Protein AF-A0A251XMH3-F1 (afdb_monomer)

Solvent-accessible surface area (backbone atoms only — not comparable to full-atom values): 6724 Å² total; per-residue (Å²): 137,58,70,42,81,74,44,75,62,52,81,92,43,46,94,80,41,87,94,68,54,93,91,42,54,37,35,29,37,23,52,74,90,47,96,57,69,49,97,58,72,50,70,49,88,58,104,68,77,92,73,86,87,77,80,72,84,68,72,62,50,64,60,59,52,50,63,41,68,66,55,33,53,50,52,53,51,52,53,51,50,51,52,50,54,51,49,52,50,61,72,69,52,76,78,81,82,79,77,77,76,84,133

Radius of gyration: 29.26 Å; Cα contacts (8 Å, |Δi|>4): 75; chains: 1; bounding box: 86×25×57 Å

Mean predicted aligned error: 11.15 Å

pLDDT: mean 88.42, std 8.95, range [57.59, 98.62]

Secondary structure (DSSP, 8-state):
--EEEEEEE-GGGGGGSTT--TTSEEEEEEETT-SS--SSEEEE-SS---------TTTTHHHHHTTSHHHHHHHHHHHHHHHHHH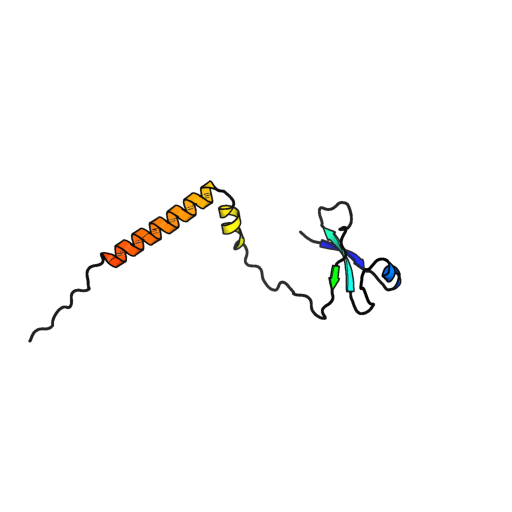HHHHHTPPPP---PPP-

Foldseek 3Di:
DDKDWDDWDAPVCVVVDPPDDRPKTKTWIDDPPDPDIDPDIDIDPDPDDDDDPDDDPPPCVVVVQCVDPVSVVVVVVVVVVVVVVVVVCVVPDDPPDPPDDDD

Sequence (103 aa):
MIHRVTHVFGPEDAERLDGWSDDRLAIQTKGDNNPSGDPWIVTIGDDAVWERTSVLPFLGWPFVWLGDPITRAIAFAVVGATGTIWLLTVIWRRPPRTTGGPA

Organism: Clavibacter michiganensis subsp. michiganensis (NCBI:txid33013)

Nearest PDB structures (foldseek):
  3v61-assembly1_B  TM=3.358E-01  e=8.858E+00  Saccharomyces cerevisiae S288C
  3l0x-assembly1_A  TM=2.181E-01  e=5.699E+00  Saccharomyces cerevisiae

Structure (mmCIF, N/CA/C/O backbone):
data_AF-A0A251XMH3-F1
#
_entry.id   AF-A0A251XMH3-F1
#
loop_
_atom_site.group_PDB
_atom_site.id
_atom_site.type_symbol
_atom_site.label_atom_id
_atom_site.label_alt_id
_atom_site.label_comp_id
_atom_site.label_asym_id
_atom_site.label_entity_id
_atom_site.label_seq_id
_atom_site.pdbx_PDB_ins_code
_atom_site.Cartn_x
_atom_site.Cartn_y
_atom_site.Cartn_z
_atom_site.occupancy
_atom_site.B_iso_or_equiv
_atom_site.auth_seq_id
_atom_site.auth_comp_id
_atom_site.auth_asym_id
_atom_site.auth_atom_id
_atom_site.pdbx_PDB_model_num
ATOM 1 N N . MET A 1 1 ? 6.781 10.084 -6.863 1.00 57.59 1 MET A N 1
ATOM 2 C CA . MET A 1 1 ? 7.867 9.282 -7.444 1.00 57.59 1 MET A CA 1
ATOM 3 C C . MET A 1 1 ? 7.650 9.257 -8.939 1.00 57.59 1 MET A C 1
ATOM 5 O O . MET A 1 1 ? 6.702 8.629 -9.401 1.00 57.59 1 MET A O 1
ATOM 9 N N . ILE A 1 2 ? 8.435 10.045 -9.661 1.00 73.44 2 ILE A N 1
ATOM 10 C CA . ILE A 1 2 ? 8.400 10.075 -11.123 1.00 73.44 2 ILE A CA 1
ATOM 11 C C . ILE A 1 2 ? 9.552 9.188 -11.592 1.00 73.44 2 ILE A C 1
ATOM 13 O O . ILE A 1 2 ? 10.695 9.399 -11.193 1.00 73.44 2 ILE A O 1
ATOM 17 N N . HIS A 1 3 ? 9.248 8.179 -12.403 1.00 82.56 3 HIS A N 1
ATOM 18 C CA . HIS A 1 3 ? 10.271 7.408 -13.102 1.00 82.56 3 HIS A CA 1
ATOM 19 C C . HIS A 1 3 ? 10.470 8.021 -14.482 1.00 82.56 3 HIS A C 1
ATOM 21 O O . HIS A 1 3 ? 9.501 8.416 -15.132 1.00 82.56 3 HIS A O 1
ATOM 27 N N . ARG A 1 4 ? 11.722 8.100 -14.928 1.00 89.75 4 ARG A N 1
ATOM 28 C CA . ARG A 1 4 ? 12.059 8.489 -16.299 1.00 89.75 4 ARG A CA 1
ATOM 29 C C . ARG A 1 4 ? 12.624 7.295 -17.048 1.00 89.75 4 ARG A C 1
ATOM 31 O O . ARG A 1 4 ? 13.365 6.507 -16.464 1.00 89.75 4 ARG A O 1
ATOM 38 N N . VAL A 1 5 ? 12.305 7.189 -18.331 1.00 91.56 5 VAL A N 1
ATOM 39 C CA . VAL A 1 5 ? 12.965 6.232 -19.223 1.00 91.56 5 VAL A CA 1
ATOM 40 C C . VAL A 1 5 ? 14.413 6.681 -19.412 1.00 91.56 5 VAL A C 1
ATOM 42 O O . VAL A 1 5 ? 14.667 7.862 -19.654 1.00 91.56 5 VAL A O 1
ATOM 45 N N . THR A 1 6 ? 15.361 5.762 -19.250 1.00 92.75 6 THR A N 1
ATOM 46 C CA . THR A 1 6 ? 16.794 6.019 -19.466 1.00 92.75 6 THR A CA 1
ATOM 47 C C . THR A 1 6 ? 17.347 5.312 -20.684 1.00 92.75 6 THR A C 1
ATOM 49 O O . THR A 1 6 ? 18.280 5.830 -21.287 1.00 92.75 6 THR A O 1
ATOM 52 N N . HIS A 1 7 ? 16.783 4.161 -21.048 1.00 91.56 7 HIS A N 1
ATOM 53 C CA . HIS A 1 7 ? 17.183 3.407 -22.232 1.00 91.56 7 HIS A CA 1
ATOM 54 C C . HIS A 1 7 ? 15.967 2.708 -22.833 1.00 91.56 7 HIS A C 1
ATOM 56 O O . HIS A 1 7 ? 15.134 2.187 -22.090 1.00 91.56 7 HIS A O 1
ATOM 62 N N . VAL A 1 8 ? 15.872 2.708 -24.158 1.00 91.88 8 VAL A N 1
ATOM 63 C CA . VAL A 1 8 ? 14.923 1.890 -24.921 1.00 91.88 8 VAL A CA 1
ATOM 64 C C . VAL A 1 8 ? 15.770 0.873 -25.660 1.00 91.88 8 VAL A C 1
ATOM 66 O O . VAL A 1 8 ? 16.674 1.266 -26.391 1.00 91.88 8 VAL A O 1
ATOM 69 N N . PHE A 1 9 ? 15.526 -0.408 -25.413 1.00 91.19 9 PHE A N 1
ATOM 70 C CA . PHE A 1 9 ? 16.322 -1.470 -26.011 1.00 91.19 9 PHE A CA 1
ATOM 71 C C . PHE A 1 9 ? 15.812 -1.788 -27.420 1.00 91.19 9 PHE A C 1
ATOM 73 O O . PHE A 1 9 ? 14.600 -1.803 -27.652 1.00 91.19 9 PHE A O 1
ATOM 80 N N . GLY A 1 10 ? 16.744 -2.034 -28.339 1.00 89.50 10 GLY A N 1
ATOM 81 C CA . GLY A 1 10 ? 16.472 -2.418 -29.723 1.00 89.50 10 GLY A CA 1
ATOM 82 C C . GLY A 1 10 ? 17.046 -3.793 -30.083 1.00 89.50 10 GLY A C 1
ATOM 83 O O . GLY A 1 10 ? 17.623 -4.469 -29.227 1.00 89.50 10 GLY A O 1
ATOM 84 N N . PRO A 1 11 ? 16.920 -4.218 -31.353 1.00 88.62 11 PRO A N 1
ATOM 85 C CA . PRO A 1 11 ? 17.468 -5.486 -31.842 1.00 88.62 11 PRO A CA 1
ATOM 86 C C . PRO A 1 11 ? 18.964 -5.676 -31.553 1.00 88.62 11 PRO A C 1
ATOM 88 O O . PRO A 1 11 ? 19.422 -6.796 -31.346 1.00 88.62 11 PRO A O 1
ATOM 91 N N . GLU A 1 12 ? 19.726 -4.585 -31.501 1.00 90.44 12 GLU A N 1
ATOM 92 C CA . GLU A 1 12 ? 21.144 -4.560 -31.143 1.00 90.44 12 GLU A CA 1
ATOM 93 C C . GLU A 1 12 ? 21.434 -4.983 -29.694 1.00 90.44 12 GLU A C 1
ATOM 95 O O . GLU A 1 12 ? 22.545 -5.412 -29.390 1.00 90.44 12 GLU A O 1
ATOM 100 N N . AS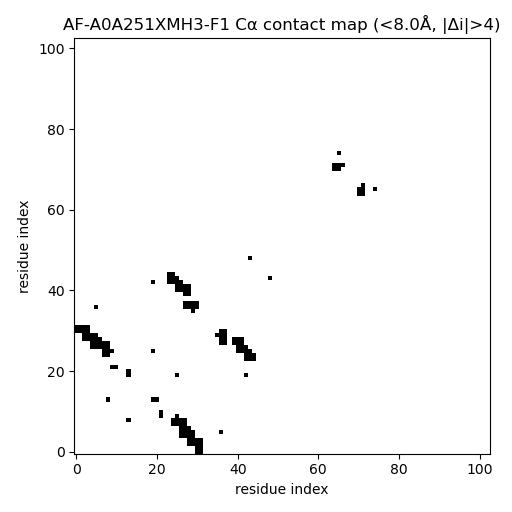P A 1 13 ? 20.447 -4.886 -28.803 1.00 88.62 13 ASP A N 1
ATOM 101 C CA . ASP A 1 13 ? 20.558 -5.247 -27.392 1.00 88.62 13 ASP A CA 1
ATOM 102 C C . ASP A 1 13 ? 19.957 -6.635 -27.086 1.00 88.62 13 ASP A C 1
ATOM 104 O O . ASP A 1 13 ? 19.926 -7.037 -25.922 1.00 88.62 13 ASP A O 1
ATOM 108 N N . ALA A 1 14 ? 19.490 -7.384 -28.094 1.00 83.94 14 ALA A N 1
ATOM 109 C CA . ALA A 1 14 ? 18.743 -8.632 -27.904 1.00 83.94 14 ALA A CA 1
ATOM 110 C C . ALA A 1 14 ? 19.486 -9.667 -27.040 1.00 83.94 14 ALA A C 1
ATOM 112 O O . ALA A 1 14 ? 18.878 -10.333 -26.208 1.00 83.94 14 ALA A O 1
ATOM 113 N N . GLU A 1 15 ? 20.813 -9.752 -27.161 1.00 86.75 15 GLU A N 1
ATOM 114 C CA . GLU A 1 15 ? 21.650 -10.663 -26.362 1.00 86.75 15 GLU A CA 1
ATOM 115 C C . GLU A 1 15 ? 21.604 -10.370 -24.851 1.00 86.75 15 GLU A C 1
ATOM 117 O O . GLU A 1 15 ? 21.938 -11.225 -24.032 1.00 86.75 15 GLU A O 1
ATOM 122 N N . ARG A 1 16 ? 21.198 -9.155 -24.466 1.00 83.19 16 ARG A N 1
ATOM 123 C CA . ARG A 1 16 ? 21.094 -8.705 -23.072 1.00 83.19 16 ARG A CA 1
ATOM 124 C C . ARG A 1 16 ? 19.703 -8.924 -22.481 1.00 83.19 16 ARG A C 1
ATOM 126 O O . ARG A 1 16 ? 19.525 -8.697 -21.283 1.00 83.19 16 ARG A O 1
ATOM 133 N N . LEU A 1 17 ? 18.727 -9.307 -23.302 1.00 86.44 17 LEU A N 1
ATOM 134 C CA . LEU A 1 17 ? 17.322 -9.410 -22.932 1.00 86.44 17 LEU A CA 1
ATOM 135 C C . LEU A 1 17 ? 16.866 -10.869 -22.975 1.00 86.44 17 LEU A C 1
ATOM 137 O O . LEU A 1 17 ? 16.787 -11.484 -24.034 1.00 86.44 17 LEU A O 1
ATOM 141 N N . ASP A 1 18 ? 16.527 -11.422 -21.814 1.00 85.12 18 ASP A N 1
ATOM 142 C CA . ASP A 1 18 ? 16.029 -12.795 -21.730 1.00 85.12 18 ASP A CA 1
ATOM 143 C C . ASP A 1 18 ? 14.600 -12.900 -22.294 1.00 85.12 18 ASP A C 1
ATOM 145 O O . ASP A 1 18 ? 13.690 -12.195 -21.850 1.00 85.12 18 ASP A O 1
ATOM 149 N N . GLY A 1 19 ? 14.405 -13.769 -23.291 1.00 83.62 19 GLY A N 1
ATOM 150 C CA . GLY A 1 19 ? 13.096 -14.042 -23.898 1.00 83.62 19 GLY A CA 1
ATOM 151 C C . GLY A 1 19 ? 12.447 -12.862 -24.638 1.00 83.62 19 GLY A C 1
ATOM 152 O O . GLY A 1 19 ? 11.220 -12.824 -24.761 1.00 83.62 19 GLY A O 1
ATOM 153 N N . TRP A 1 20 ? 13.243 -11.890 -25.092 1.00 87.75 20 TRP A N 1
ATOM 154 C CA . TRP A 1 20 ? 12.766 -10.726 -25.841 1.00 87.75 20 TRP A CA 1
ATOM 155 C C . TRP A 1 20 ? 12.682 -10.983 -27.350 1.00 87.75 20 TRP A C 1
ATOM 157 O O . TRP A 1 20 ? 13.435 -11.780 -27.911 1.00 87.75 20 TRP A O 1
ATOM 167 N N . SER A 1 21 ? 11.765 -10.272 -27.997 1.00 85.50 21 SER A N 1
ATOM 168 C CA . SER A 1 21 ? 11.519 -10.270 -29.436 1.00 85.50 21 SER A CA 1
ATOM 169 C C . SER A 1 21 ? 11.189 -8.843 -29.887 1.00 85.50 21 SER A C 1
ATOM 171 O O . SER A 1 21 ? 10.797 -8.005 -29.075 1.00 85.50 21 SER A O 1
ATOM 173 N N . ASP A 1 22 ? 11.384 -8.551 -31.172 1.00 83.81 22 ASP A N 1
ATOM 174 C CA . ASP A 1 22 ? 11.287 -7.207 -31.764 1.00 83.81 22 ASP A CA 1
ATOM 175 C C . ASP A 1 22 ? 9.880 -6.587 -31.724 1.00 83.81 22 ASP A C 1
ATOM 177 O O . ASP A 1 22 ? 9.732 -5.369 -31.814 1.00 83.81 22 ASP A O 1
ATOM 181 N N . ASP A 1 23 ? 8.853 -7.408 -31.526 1.00 85.44 23 ASP A N 1
ATOM 182 C CA . ASP A 1 23 ? 7.466 -7.015 -31.282 1.00 85.44 23 ASP A CA 1
ATOM 183 C C . ASP A 1 23 ? 7.205 -6.524 -29.846 1.00 85.44 23 ASP A C 1
ATOM 185 O O . ASP A 1 23 ? 6.130 -5.995 -29.563 1.00 85.44 23 ASP A O 1
ATOM 189 N N . ARG A 1 24 ? 8.170 -6.661 -28.927 1.00 85.69 24 ARG A N 1
ATOM 190 C CA . ARG A 1 24 ? 8.014 -6.281 -27.517 1.00 85.69 24 ARG A CA 1
ATOM 191 C C . ARG A 1 24 ? 8.808 -5.035 -27.173 1.00 85.69 24 ARG A C 1
ATOM 193 O O . ARG A 1 24 ? 10.011 -4.946 -27.400 1.00 85.69 24 ARG A O 1
ATOM 200 N N . LEU A 1 25 ? 8.167 -4.084 -26.501 1.00 88.06 25 LEU A N 1
ATOM 201 C CA . LEU A 1 25 ? 8.874 -2.918 -25.980 1.00 88.06 25 LEU A CA 1
ATOM 202 C C . LEU A 1 25 ? 9.647 -3.297 -24.711 1.00 88.06 25 LEU A C 1
ATOM 204 O O . LEU A 1 25 ? 9.043 -3.717 -23.725 1.00 88.06 25 LEU A O 1
ATOM 208 N N . ALA A 1 26 ? 10.963 -3.085 -24.712 1.00 91.56 26 ALA A N 1
ATOM 209 C CA . ALA A 1 26 ? 11.810 -3.200 -23.528 1.00 91.56 26 ALA A CA 1
ATOM 210 C C . ALA A 1 26 ? 12.429 -1.840 -23.176 1.00 91.56 26 ALA A C 1
ATOM 212 O O . ALA A 1 26 ? 13.030 -1.173 -24.021 1.00 91.56 26 ALA A O 1
ATOM 213 N N . ILE A 1 27 ? 12.295 -1.421 -21.916 1.00 92.50 27 ILE A N 1
ATOM 214 C CA . ILE A 1 27 ? 12.810 -0.138 -21.422 1.00 92.50 27 ILE A CA 1
ATOM 215 C C . ILE A 1 27 ? 13.515 -0.292 -20.077 1.00 92.50 27 ILE A C 1
ATOM 217 O O . ILE A 1 27 ? 13.098 -1.066 -19.217 1.00 92.50 27 ILE A O 1
ATOM 221 N N . GLN A 1 28 ? 14.563 0.499 -19.864 1.00 93.19 28 GLN A N 1
ATOM 222 C CA . GLN A 1 28 ? 15.132 0.725 -18.540 1.00 93.19 28 GLN A CA 1
ATOM 223 C C . GLN A 1 28 ? 14.615 2.051 -17.994 1.00 93.19 28 GLN A C 1
ATOM 225 O O . GLN A 1 28 ? 14.584 3.068 -18.697 1.00 93.19 28 GLN A O 1
ATOM 230 N N . THR A 1 29 ? 14.230 2.044 -16.723 1.00 93.25 29 THR A N 1
ATOM 231 C CA . THR A 1 29 ? 13.786 3.237 -16.009 1.00 93.25 29 THR A CA 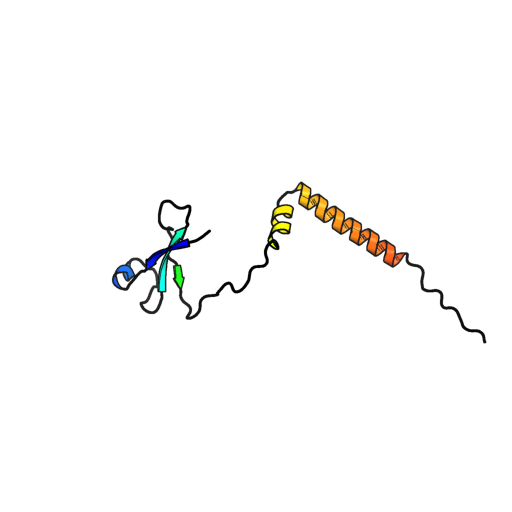1
ATOM 232 C C . THR A 1 29 ? 14.817 3.696 -14.993 1.00 93.25 29 THR A C 1
ATOM 234 O O . THR A 1 29 ? 15.786 3.007 -14.676 1.00 93.25 29 THR A O 1
ATOM 237 N N . LYS A 1 30 ? 14.597 4.900 -14.475 1.00 93.31 30 LYS A N 1
ATOM 238 C CA . LYS A 1 30 ? 15.302 5.438 -13.323 1.00 93.31 30 LYS A CA 1
ATOM 239 C C . LYS A 1 30 ? 14.338 6.210 -12.434 1.00 93.31 30 LYS A C 1
ATOM 241 O O . LYS A 1 30 ? 13.670 7.132 -12.914 1.00 93.31 30 LYS A O 1
ATOM 246 N N . GLY A 1 31 ? 14.327 5.896 -11.142 1.00 90.88 31 GLY A N 1
ATOM 247 C CA . GLY A 1 31 ? 13.666 6.721 -10.129 1.00 90.88 31 GLY A CA 1
ATOM 248 C C . GLY A 1 31 ? 14.332 8.092 -9.936 1.00 90.88 31 GLY A C 1
ATOM 249 O O . GLY A 1 31 ? 15.556 8.221 -9.998 1.00 90.88 31 GLY A O 1
ATOM 250 N N . ASP A 1 32 ? 13.526 9.120 -9.663 1.00 87.06 32 ASP A N 1
ATOM 251 C CA . ASP A 1 32 ? 13.970 10.494 -9.368 1.00 87.06 32 ASP A CA 1
ATOM 252 C C . ASP A 1 32 ? 15.045 10.590 -8.265 1.00 87.06 32 ASP A C 1
ATOM 254 O O . ASP A 1 32 ? 15.960 11.406 -8.377 1.00 87.06 32 ASP A O 1
ATOM 258 N N . ASN A 1 33 ? 14.979 9.725 -7.250 1.00 88.75 33 ASN A N 1
ATOM 259 C CA . ASN A 1 33 ? 15.908 9.691 -6.116 1.00 88.75 33 ASN A CA 1
ATOM 260 C C . ASN A 1 33 ? 17.073 8.680 -6.253 1.00 88.75 33 ASN A C 1
ATOM 262 O O . ASN A 1 33 ? 17.835 8.487 -5.308 1.00 88.75 33 ASN A O 1
ATOM 266 N N . ASN A 1 34 ? 17.215 7.992 -7.392 1.00 88.25 34 ASN A N 1
ATOM 267 C CA . ASN A 1 34 ? 18.284 7.006 -7.601 1.00 88.25 34 ASN A CA 1
ATOM 268 C C . ASN A 1 34 ? 19.520 7.685 -8.246 1.00 88.25 34 ASN A C 1
ATOM 270 O O . ASN A 1 34 ? 19.345 8.520 -9.137 1.00 88.25 34 ASN A O 1
ATOM 274 N N . PRO A 1 35 ? 20.781 7.395 -7.866 1.00 89.38 35 PRO A N 1
ATOM 275 C CA . PRO A 1 35 ? 21.949 7.889 -8.608 1.00 89.38 35 PRO A CA 1
ATOM 276 C C . PRO A 1 35 ? 22.083 7.256 -10.004 1.00 89.38 35 PRO A C 1
ATOM 278 O O . PRO A 1 35 ? 22.370 7.966 -10.973 1.00 89.38 35 PRO A O 1
ATOM 281 N N . SER A 1 36 ? 21.798 5.960 -10.138 1.00 91.44 36 SER A N 1
ATOM 282 C CA . SER A 1 36 ? 21.918 5.184 -11.382 1.00 91.44 36 SER A CA 1
ATOM 283 C C . SER A 1 36 ? 20.556 4.801 -11.965 1.00 91.44 36 SER A C 1
ATOM 285 O O . SER A 1 36 ? 19.525 5.080 -11.358 1.00 91.44 36 SER A O 1
ATOM 287 N N . GLY A 1 37 ? 20.550 4.195 -13.158 1.00 91.00 37 GLY A N 1
ATOM 288 C CA . GLY A 1 37 ? 19.371 3.500 -13.680 1.00 91.00 37 GLY A CA 1
ATOM 289 C C . GLY A 1 37 ? 18.971 2.327 -12.788 1.00 91.00 37 GLY A C 1
ATOM 290 O O . GLY A 1 37 ? 19.791 1.816 -12.016 1.00 91.00 37 GLY A O 1
ATOM 291 N N . ASP A 1 38 ? 17.710 1.929 -12.881 1.00 91.69 38 ASP A N 1
ATOM 292 C CA . ASP A 1 38 ? 17.194 0.783 -12.147 1.00 91.69 38 ASP A CA 1
ATOM 293 C C . ASP A 1 38 ? 17.826 -0.509 -12.710 1.00 91.69 38 ASP A C 1
ATOM 295 O O . ASP A 1 38 ? 18.061 -0.612 -13.920 1.00 91.69 38 ASP A O 1
ATOM 299 N N . PRO A 1 39 ? 18.145 -1.506 -11.863 1.00 90.69 39 PRO A N 1
ATOM 300 C CA . PRO A 1 39 ? 18.862 -2.706 -12.300 1.00 90.69 39 PRO A CA 1
ATOM 301 C C . PRO A 1 39 ? 17.986 -3.677 -13.106 1.00 90.69 39 PRO A C 1
ATOM 303 O O . PRO A 1 39 ? 18.496 -4.663 -13.629 1.00 90.69 39 PRO A O 1
ATOM 306 N N . TRP A 1 40 ? 16.681 -3.420 -13.190 1.00 89.25 40 TRP A N 1
ATOM 307 C CA . TRP A 1 40 ? 15.715 -4.230 -13.924 1.00 89.25 40 TRP A CA 1
ATOM 308 C C . TRP A 1 40 ? 15.300 -3.565 -15.239 1.00 89.25 40 TRP A C 1
ATOM 310 O O . TRP A 1 40 ? 15.360 -2.344 -15.400 1.00 89.25 40 TRP A O 1
ATOM 320 N N . ILE A 1 41 ? 14.834 -4.396 -16.168 1.00 90.75 41 ILE A N 1
ATOM 321 C CA . ILE A 1 41 ? 14.289 -3.996 -17.465 1.00 90.75 41 ILE A CA 1
ATOM 322 C C . ILE A 1 41 ? 12.791 -4.288 -17.440 1.00 90.75 41 ILE A C 1
ATOM 324 O O . ILE A 1 41 ? 12.365 -5.338 -16.961 1.00 90.75 41 ILE A O 1
ATOM 328 N N . VAL A 1 42 ? 11.991 -3.341 -17.920 1.00 89.19 42 VAL A N 1
ATOM 329 C CA . VAL A 1 42 ? 10.543 -3.493 -18.055 1.00 89.19 42 VAL A CA 1
ATOM 330 C C . VAL A 1 42 ? 10.245 -3.902 -19.487 1.00 89.19 42 VAL A C 1
ATOM 332 O O . VAL A 1 42 ? 10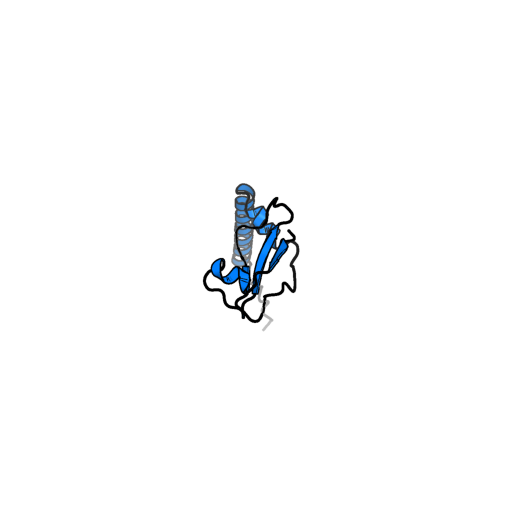.510 -3.131 -20.408 1.00 89.19 42 VAL A O 1
ATOM 335 N N . THR A 1 43 ? 9.670 -5.089 -19.658 1.00 87.88 43 THR A N 1
ATOM 336 C CA . THR A 1 43 ? 9.163 -5.566 -20.948 1.00 87.88 43 THR A CA 1
ATOM 337 C C . THR A 1 43 ? 7.645 -5.447 -20.956 1.00 87.88 43 THR A C 1
ATOM 339 O O . THR A 1 43 ? 6.974 -6.012 -20.092 1.00 87.88 43 THR A O 1
ATOM 342 N N . ILE A 1 44 ? 7.097 -4.708 -21.917 1.00 84.00 44 ILE A N 1
ATOM 343 C CA . ILE A 1 44 ? 5.654 -4.616 -22.142 1.00 84.00 44 ILE A CA 1
ATOM 344 C C . ILE A 1 44 ? 5.294 -5.706 -23.148 1.00 84.00 44 ILE A C 1
ATOM 346 O O . ILE A 1 44 ? 5.651 -5.616 -24.320 1.00 84.00 44 ILE A O 1
ATOM 350 N N . GLY A 1 45 ? 4.671 -6.775 -22.649 1.00 75.50 45 GLY A N 1
ATOM 351 C CA . GLY A 1 45 ? 4.305 -7.953 -23.442 1.00 75.50 45 GLY A CA 1
ATOM 352 C C . GLY A 1 45 ? 2.868 -7.952 -23.966 1.00 75.50 45 GLY A C 1
ATOM 353 O O . GLY A 1 45 ? 2.512 -8.876 -24.687 1.00 75.50 45 GLY A O 1
ATOM 354 N N . ASP A 1 46 ? 2.072 -6.947 -23.600 1.00 78.81 46 ASP A N 1
ATOM 355 C CA . ASP A 1 46 ? 0.671 -6.806 -23.994 1.00 78.81 46 ASP A CA 1
ATOM 356 C C . ASP A 1 46 ? 0.499 -5.601 -24.931 1.00 78.81 46 ASP A C 1
ATOM 358 O O . ASP A 1 46 ? 1.183 -4.586 -24.782 1.00 78.81 46 ASP A O 1
ATOM 362 N N . ASP A 1 47 ? -0.488 -5.667 -25.830 1.00 79.94 47 ASP A N 1
ATOM 363 C CA . ASP A 1 47 ? -0.846 -4.567 -26.747 1.00 79.94 47 ASP A CA 1
ATOM 364 C C . ASP A 1 47 ? -1.396 -3.323 -26.023 1.00 79.94 47 ASP A C 1
ATOM 366 O O . ASP A 1 47 ? -1.589 -2.263 -26.623 1.00 79.94 47 ASP A O 1
ATOM 370 N N . ALA A 1 48 ? -1.693 -3.448 -24.727 1.00 78.88 48 ALA A N 1
ATOM 371 C CA . ALA A 1 48 ? -2.253 -2.392 -23.907 1.00 78.88 48 ALA A CA 1
ATOM 372 C C . ALA A 1 48 ? -1.570 -2.329 -22.541 1.00 78.88 48 ALA A C 1
ATOM 374 O O . ALA A 1 48 ? -1.279 -3.340 -21.907 1.00 78.88 48 ALA A O 1
ATOM 375 N N . VAL A 1 49 ? -1.384 -1.105 -22.053 1.00 79.12 49 VAL A N 1
ATOM 376 C CA . VAL A 1 49 ? -0.887 -0.837 -20.704 1.00 79.12 49 VAL A CA 1
ATOM 377 C C . VAL A 1 49 ? -2.023 -0.249 -19.884 1.00 79.12 49 VAL A C 1
ATOM 379 O O . VAL A 1 49 ? -2.770 0.607 -20.356 1.00 79.12 49 VAL A O 1
ATOM 382 N N . TRP A 1 50 ? -2.146 -0.691 -18.635 1.00 81.19 50 TRP A N 1
ATOM 383 C CA . TRP A 1 50 ? -3.109 -0.121 -17.702 1.00 81.19 50 TRP A CA 1
ATOM 384 C C . TRP A 1 50 ? -2.777 1.341 -17.413 1.00 81.19 50 TRP A C 1
ATOM 386 O O . TRP A 1 50 ? -1.750 1.657 -16.809 1.00 81.19 50 TRP A O 1
ATOM 396 N N . GLU A 1 51 ? -3.679 2.235 -17.804 1.00 84.06 51 GLU A N 1
ATOM 397 C CA . GLU A 1 51 ? -3.593 3.643 -17.448 1.00 84.06 51 GLU A CA 1
ATOM 398 C C . GLU A 1 51 ? -4.292 3.898 -16.110 1.00 84.06 51 GLU A C 1
ATOM 400 O O . GLU A 1 51 ? -5.407 3.441 -15.844 1.00 84.06 51 GLU A O 1
ATOM 405 N N . ARG A 1 52 ? -3.644 4.674 -15.239 1.00 82.38 52 ARG A N 1
ATOM 406 C CA . ARG A 1 52 ? -4.280 5.156 -14.015 1.00 82.38 52 ARG A CA 1
ATOM 407 C C . ARG A 1 52 ? -5.248 6.289 -14.363 1.00 82.38 52 ARG A C 1
ATOM 409 O O . ARG A 1 52 ? -4.846 7.443 -14.429 1.00 82.38 52 ARG A O 1
ATOM 416 N N . THR A 1 53 ? -6.532 5.971 -14.485 1.00 85.56 53 THR A N 1
ATOM 417 C CA . THR A 1 53 ? -7.576 6.965 -14.802 1.00 85.56 53 THR A CA 1
ATOM 418 C C . THR A 1 53 ? -7.986 7.826 -13.604 1.00 85.56 53 THR A C 1
ATOM 420 O O . THR A 1 53 ? -8.502 8.929 -13.767 1.00 85.56 53 THR A O 1
ATOM 423 N N . SER A 1 54 ? -7.819 7.341 -12.371 1.00 86.44 54 SER A N 1
ATOM 424 C CA . SER A 1 54 ? -8.276 8.064 -11.178 1.00 86.44 54 SER A CA 1
ATOM 425 C C . SER A 1 54 ? -7.456 7.733 -9.938 1.00 86.44 54 SER A C 1
ATOM 427 O O . SER A 1 54 ? -6.870 6.657 -9.815 1.00 86.44 54 SER A O 1
ATOM 429 N N . VAL A 1 55 ? -7.436 8.680 -9.001 1.00 85.50 55 VAL A N 1
ATOM 430 C CA . VAL A 1 55 ? -6.853 8.524 -7.668 1.00 85.50 55 VAL A CA 1
ATOM 431 C C . VAL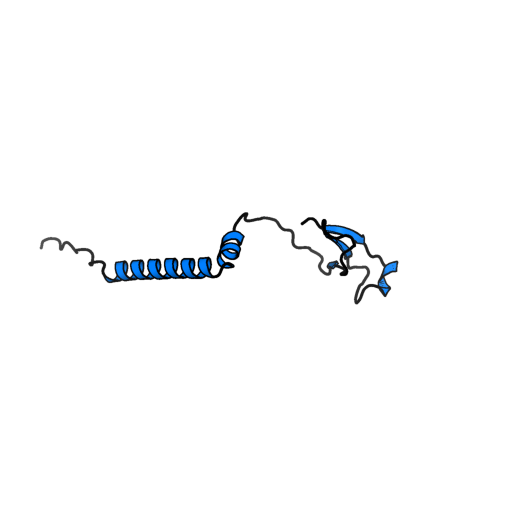 A 1 55 ? -7.897 8.895 -6.626 1.00 85.50 55 VAL A C 1
ATOM 433 O O . VAL A 1 55 ? -8.572 9.912 -6.761 1.00 85.50 55 VAL A O 1
ATOM 436 N N . LEU A 1 56 ? -8.021 8.082 -5.579 1.00 89.69 56 LEU A N 1
ATOM 437 C CA . LEU A 1 56 ? -8.776 8.453 -4.387 1.00 89.69 56 LEU A CA 1
ATOM 438 C C . LEU A 1 56 ? -7.781 8.996 -3.367 1.00 89.69 56 LEU A C 1
ATOM 440 O O . LEU A 1 56 ? -7.118 8.201 -2.685 1.00 89.69 56 LEU A O 1
ATOM 444 N N . PRO A 1 57 ? -7.608 10.330 -3.290 1.00 85.25 57 PRO A N 1
ATOM 445 C CA . PRO A 1 57 ? -6.698 10.889 -2.317 1.00 85.25 57 PRO A CA 1
ATOM 446 C C . PRO A 1 57 ? -7.172 10.467 -0.924 1.00 85.25 57 PRO A C 1
ATOM 448 O O . PRO A 1 57 ? -8.361 10.400 -0.624 1.00 85.25 57 PRO A O 1
ATOM 451 N N . PHE A 1 58 ? -6.201 10.145 -0.086 1.00 89.94 58 PHE A N 1
ATOM 452 C CA . PHE A 1 58 ? -6.356 9.771 1.312 1.00 89.94 58 PHE A CA 1
ATOM 453 C C . PHE A 1 58 ? -6.950 8.400 1.666 1.00 89.94 58 PHE A C 1
ATOM 455 O O . PHE A 1 58 ? -6.865 8.017 2.833 1.00 89.94 58 PHE A O 1
ATOM 462 N N . LEU A 1 59 ? -7.449 7.611 0.708 1.00 92.12 59 LEU A N 1
ATOM 463 C CA . LEU A 1 59 ? -8.034 6.291 1.005 1.00 92.12 59 LEU A CA 1
ATOM 464 C C . LEU A 1 59 ? -7.046 5.325 1.695 1.00 92.12 59 LEU A C 1
ATOM 466 O O . LEU A 1 59 ? -7.458 4.432 2.429 1.00 92.12 59 LEU A O 1
ATOM 470 N N . GLY A 1 60 ? -5.739 5.524 1.496 1.00 91.44 60 GLY A N 1
ATOM 471 C CA . GLY A 1 60 ? -4.684 4.736 2.137 1.00 91.44 60 GLY A CA 1
ATOM 472 C C . GLY A 1 60 ? -4.364 5.117 3.591 1.00 91.44 60 GLY A C 1
ATOM 473 O O . GLY A 1 60 ? -3.779 4.305 4.304 1.00 91.44 60 GLY A O 1
ATOM 474 N N . TRP A 1 61 ? -4.739 6.312 4.065 1.00 94.38 61 TRP A N 1
ATOM 475 C CA . TRP A 1 61 ? -4.353 6.779 5.410 1.00 94.38 61 TRP A CA 1
ATOM 476 C C . TRP A 1 61 ? -4.851 5.912 6.562 1.00 94.38 61 TRP A C 1
ATOM 478 O O . TRP A 1 61 ? -4.072 5.716 7.495 1.00 94.38 61 TRP A O 1
ATOM 488 N N . PRO A 1 62 ? -6.076 5.353 6.532 1.00 93.44 62 PRO A N 1
ATOM 489 C CA . PRO A 1 62 ? -6.512 4.441 7.580 1.00 93.44 62 PRO A CA 1
ATOM 490 C C . PRO A 1 62 ? -5.539 3.275 7.783 1.00 93.44 62 PRO A C 1
ATOM 492 O O . PRO A 1 62 ? -5.219 2.947 8.920 1.00 93.44 62 PRO A O 1
ATOM 495 N N . PHE A 1 63 ? -5.002 2.696 6.703 1.00 93.38 63 PHE A N 1
ATOM 496 C CA . PHE A 1 63 ? -4.046 1.587 6.781 1.00 93.38 63 PHE A CA 1
ATOM 497 C C . PHE A 1 63 ? -2.693 2.015 7.345 1.00 93.38 63 PHE A C 1
ATOM 499 O O . PHE A 1 63 ? -2.093 1.269 8.114 1.00 93.38 63 PHE A O 1
ATOM 506 N N . VAL A 1 64 ? -2.240 3.225 7.008 1.00 94.81 64 VAL A N 1
ATOM 507 C CA . VAL A 1 64 ? -1.036 3.815 7.608 1.00 94.81 64 VAL A CA 1
ATOM 508 C C . VAL A 1 64 ? -1.226 3.977 9.117 1.00 94.81 64 VAL A C 1
ATOM 510 O O . VAL A 1 64 ? -0.371 3.556 9.890 1.00 94.81 64 VAL A O 1
ATOM 513 N N . TRP A 1 65 ? -2.370 4.519 9.546 1.00 95.25 65 TRP A N 1
ATOM 514 C CA . TRP A 1 65 ? -2.695 4.715 10.962 1.00 95.25 65 TRP A CA 1
ATOM 515 C C . TRP A 1 65 ? -2.796 3.377 11.715 1.00 95.25 65 TRP A C 1
ATOM 517 O O . TRP A 1 65 ? -2.190 3.205 12.768 1.00 95.25 65 TRP A O 1
ATOM 527 N N . LEU A 1 66 ? -3.458 2.379 11.118 1.00 96.25 66 LEU A N 1
ATOM 528 C CA . LEU A 1 66 ? -3.549 0.995 11.615 1.00 96.25 66 LEU A CA 1
ATOM 529 C C . LEU A 1 66 ? -2.199 0.247 11.646 1.00 96.25 66 LEU A C 1
ATOM 531 O O . LEU A 1 66 ? -2.114 -0.851 12.211 1.00 96.25 66 LEU A O 1
ATOM 535 N N . GLY A 1 67 ? -1.148 0.812 11.047 1.00 96.31 67 GLY A N 1
ATOM 536 C CA . GLY A 1 67 ? 0.218 0.314 11.167 1.00 96.31 67 GLY A CA 1
ATOM 537 C C . GLY A 1 67 ? 0.759 0.432 12.594 1.00 96.31 67 GLY A C 1
ATOM 538 O O . GLY A 1 67 ? 1.454 -0.479 13.051 1.00 96.31 67 GLY A O 1
ATOM 539 N N . ASP A 1 68 ? 0.386 1.491 13.322 1.00 97.81 68 ASP A N 1
ATOM 540 C CA . ASP A 1 68 ? 0.768 1.679 14.722 1.00 97.81 68 ASP A CA 1
ATOM 541 C C . ASP A 1 68 ? 0.003 0.696 15.641 1.00 97.81 68 ASP A C 1
ATOM 543 O O . ASP A 1 68 ? -1.233 0.649 15.613 1.00 97.81 68 ASP A O 1
ATOM 547 N N . PRO A 1 69 ? 0.694 -0.109 16.473 1.00 97.75 69 PRO A N 1
ATOM 548 C CA . PRO A 1 69 ? 0.048 -1.137 17.289 1.00 97.75 69 PRO A CA 1
ATOM 549 C C . PRO A 1 69 ? -0.971 -0.597 18.298 1.00 97.75 69 PRO A C 1
ATOM 551 O O . PRO A 1 69 ? -2.006 -1.233 18.511 1.00 97.75 69 PRO A O 1
ATOM 554 N N . ILE A 1 70 ? -0.694 0.556 18.914 1.00 98.06 70 ILE A N 1
ATOM 555 C CA . ILE A 1 70 ? -1.557 1.152 19.945 1.00 98.06 70 ILE A CA 1
ATOM 556 C C . ILE A 1 70 ? -2.827 1.682 19.291 1.00 98.06 70 ILE A C 1
ATOM 558 O O . ILE A 1 70 ? -3.938 1.346 19.699 1.00 98.06 70 ILE A O 1
ATOM 562 N N . THR A 1 71 ? -2.655 2.451 18.225 1.00 97.38 71 THR A N 1
ATOM 563 C CA . THR A 1 71 ? -3.730 2.961 17.385 1.00 97.38 71 THR A CA 1
ATOM 564 C C . THR A 1 71 ? -4.643 1.841 16.910 1.00 97.38 71 THR A C 1
ATOM 566 O O . THR A 1 71 ? -5.864 1.924 17.049 1.00 97.38 71 THR A O 1
ATOM 569 N N . ARG A 1 72 ? -4.060 0.757 16.393 1.00 97.56 72 ARG A N 1
ATOM 570 C CA . ARG A 1 72 ? -4.811 -0.407 15.929 1.00 97.56 72 ARG A CA 1
ATOM 571 C C . ARG A 1 72 ? -5.617 -1.060 17.048 1.00 97.56 72 ARG A C 1
ATOM 573 O O . ARG A 1 72 ? -6.785 -1.384 16.838 1.00 97.56 72 ARG A O 1
ATOM 580 N N . ALA A 1 73 ? -5.024 -1.233 18.228 1.00 98.12 73 ALA A N 1
ATOM 581 C CA . ALA A 1 73 ? -5.725 -1.791 19.381 1.00 98.12 73 ALA A CA 1
ATOM 582 C C . ALA A 1 73 ? -6.920 -0.915 19.794 1.00 98.12 73 ALA A C 1
ATOM 584 O O . ALA A 1 73 ? -8.023 -1.429 19.981 1.00 98.12 73 ALA A O 1
ATOM 585 N N . ILE A 1 74 ? -6.724 0.406 19.864 1.00 98.19 74 ILE A N 1
ATOM 586 C CA . ILE A 1 74 ? -7.785 1.370 20.183 1.00 98.19 74 ILE A CA 1
ATOM 587 C C . ILE A 1 74 ? -8.895 1.319 19.130 1.00 98.19 74 ILE A C 1
ATOM 589 O O . ILE A 1 74 ? -10.068 1.229 19.488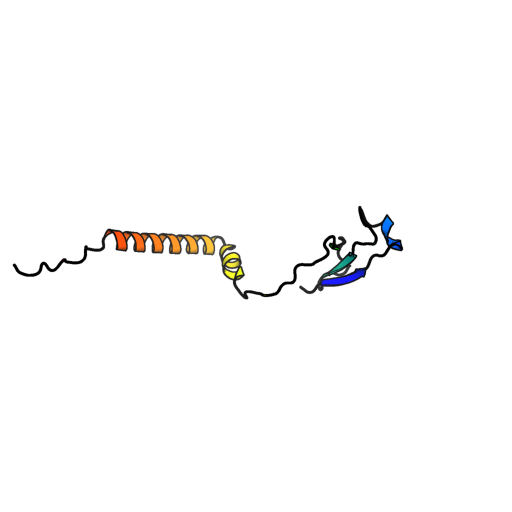 1.00 98.19 74 ILE A O 1
ATOM 593 N N . ALA A 1 75 ? -8.545 1.333 17.842 1.00 97.00 75 ALA A N 1
ATOM 594 C CA . ALA A 1 75 ? -9.513 1.302 16.750 1.00 97.00 75 ALA A CA 1
ATOM 595 C C . ALA A 1 75 ? -10.421 0.066 16.837 1.00 97.00 75 ALA A C 1
ATOM 597 O O . ALA A 1 75 ? -11.647 0.192 16.791 1.00 97.00 75 ALA A O 1
ATOM 598 N N . PHE A 1 76 ? -9.844 -1.121 17.042 1.00 97.88 76 PHE A N 1
ATOM 599 C CA . PHE A 1 76 ? -10.634 -2.341 17.201 1.00 97.88 76 PHE A CA 1
ATOM 600 C C . PHE A 1 76 ? -11.475 -2.346 18.476 1.00 97.88 76 PHE A C 1
ATOM 602 O O . PHE A 1 76 ? -12.632 -2.763 18.428 1.00 97.88 76 PHE A O 1
ATOM 609 N N . ALA A 1 77 ? -10.941 -1.845 19.593 1.00 98.31 77 ALA A N 1
ATOM 610 C CA . ALA A 1 77 ? -11.699 -1.730 20.834 1.00 98.31 77 ALA A CA 1
ATOM 611 C C . ALA A 1 77 ? -12.925 -0.817 20.666 1.00 98.31 77 ALA A C 1
ATOM 613 O O . ALA A 1 77 ? -14.025 -1.189 21.070 1.00 98.31 77 ALA A O 1
ATOM 614 N N . VAL A 1 7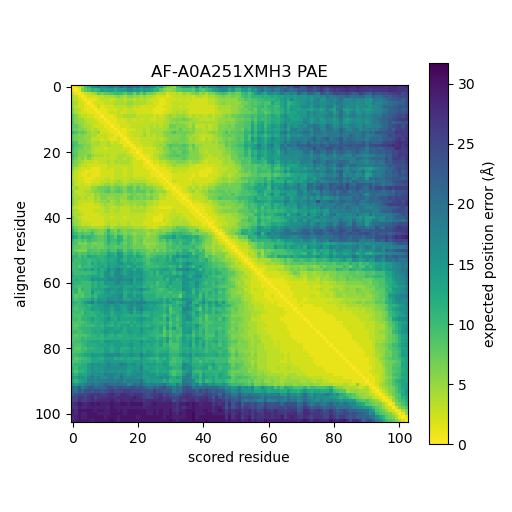8 ? -12.765 0.340 20.015 1.00 98.25 78 VAL A N 1
ATOM 615 C CA . VAL A 1 78 ? -13.857 1.291 19.757 1.00 98.25 78 VAL A CA 1
ATOM 616 C C . VAL A 1 78 ? -14.916 0.684 18.842 1.00 98.25 78 VAL A C 1
ATOM 618 O O . VAL A 1 78 ? -16.106 0.752 19.158 1.00 98.25 78 VAL A O 1
ATOM 621 N N . VAL A 1 79 ? -14.509 0.060 17.733 1.00 98.06 79 VAL A N 1
ATOM 622 C CA . VAL A 1 79 ? -15.442 -0.589 16.799 1.00 98.06 79 VAL A CA 1
ATOM 623 C C . VAL A 1 79 ? -16.205 -1.717 17.495 1.00 98.06 79 VAL A C 1
ATOM 625 O O . VAL A 1 79 ? -17.433 -1.771 17.414 1.00 98.06 79 VAL A O 1
ATOM 628 N N . GLY A 1 80 ? -15.501 -2.576 18.237 1.00 98.50 80 GLY A N 1
ATOM 629 C CA . GLY A 1 80 ? -16.104 -3.677 18.985 1.00 98.50 80 GLY A CA 1
ATOM 630 C C . GLY A 1 80 ? -17.077 -3.195 20.062 1.00 98.50 80 GLY A C 1
ATOM 631 O O . GLY A 1 80 ? -18.204 -3.689 20.143 1.00 98.50 80 GLY A O 1
ATOM 632 N N . ALA A 1 81 ? -16.691 -2.189 20.851 1.00 98.56 81 ALA A N 1
ATOM 633 C CA . ALA A 1 81 ? -17.548 -1.608 21.881 1.00 98.56 81 ALA A CA 1
ATOM 634 C C . ALA A 1 81 ? -18.801 -0.966 21.274 1.00 98.56 81 ALA A C 1
ATOM 636 O O . ALA A 1 81 ? -19.910 -1.220 21.740 1.00 98.56 81 ALA A O 1
ATOM 637 N N . THR A 1 82 ? -18.643 -0.199 20.193 1.00 98.62 82 THR A N 1
ATOM 638 C CA . THR A 1 82 ? -19.763 0.456 19.503 1.00 98.62 82 THR A CA 1
ATOM 639 C C . THR A 1 82 ? -20.739 -0.574 18.942 1.00 98.62 82 THR A C 1
ATOM 641 O O . THR A 1 82 ? -21.944 -0.460 19.165 1.00 98.62 82 THR A O 1
ATOM 644 N N . GLY A 1 83 ? -20.233 -1.617 18.276 1.00 98.50 83 GLY A N 1
ATOM 645 C CA . GLY A 1 83 ? -21.063 -2.707 17.762 1.00 98.50 83 GLY A CA 1
ATOM 646 C C . GLY A 1 83 ? -21.796 -3.46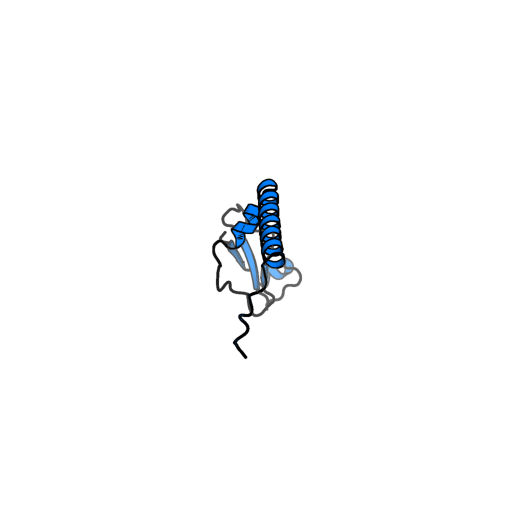1 18.874 1.00 98.50 83 GLY A C 1
ATOM 647 O O . GLY A 1 83 ? -22.983 -3.751 18.744 1.00 98.50 83 GLY A O 1
ATOM 648 N N . THR A 1 84 ? -21.124 -3.703 20.000 1.00 98.44 84 THR A N 1
ATOM 649 C CA . THR A 1 84 ? -21.724 -4.362 21.170 1.00 98.44 84 THR A CA 1
ATOM 650 C C . THR A 1 84 ? -22.840 -3.514 21.776 1.00 98.44 84 THR A C 1
ATOM 652 O O . THR A 1 84 ? -23.944 -4.010 21.983 1.00 98.44 84 THR A O 1
ATOM 655 N N . ILE A 1 85 ? -22.593 -2.222 22.014 1.00 98.25 85 ILE A N 1
ATOM 656 C CA . ILE A 1 85 ? -23.599 -1.290 22.546 1.00 98.25 85 ILE A CA 1
ATOM 657 C C . ILE A 1 85 ? -24.800 -1.199 21.600 1.00 98.25 85 ILE A C 1
ATOM 659 O O . ILE A 1 85 ? -25.949 -1.237 22.049 1.00 98.25 85 ILE A O 1
ATOM 663 N N . TRP A 1 86 ? -24.550 -1.108 20.293 1.00 98.12 86 TRP A N 1
ATOM 664 C CA . TRP A 1 86 ? -25.603 -1.074 19.284 1.00 98.12 86 TRP A CA 1
ATOM 665 C C . TRP A 1 86 ? -26.454 -2.347 19.314 1.00 98.12 86 TRP A C 1
ATOM 667 O O . TRP A 1 86 ? -27.681 -2.263 19.373 1.00 98.12 86 TRP A O 1
ATOM 677 N N . LEU A 1 87 ? -25.819 -3.520 19.363 1.00 98.12 87 LEU A N 1
ATOM 678 C CA . LEU A 1 87 ? -26.511 -4.804 19.435 1.00 98.12 87 LEU A CA 1
ATOM 679 C C . LEU A 1 87 ? -27.368 -4.916 20.702 1.00 98.12 87 LEU A C 1
ATOM 681 O O . LEU A 1 87 ? -28.541 -5.276 20.622 1.00 98.12 87 LEU A O 1
ATOM 685 N N . LEU A 1 88 ? -26.815 -4.557 21.861 1.00 97.31 88 LEU A N 1
ATOM 686 C CA . LEU A 1 88 ? -27.551 -4.545 23.126 1.00 97.31 88 LEU A CA 1
ATOM 687 C C . LEU A 1 88 ? -28.746 -3.586 23.079 1.00 97.31 88 LEU A C 1
ATOM 689 O O . LEU A 1 88 ? -29.833 -3.924 23.546 1.00 97.31 88 LEU A O 1
ATOM 693 N N . THR A 1 89 ? -28.577 -2.421 22.447 1.00 96.44 89 THR A N 1
ATOM 694 C CA . THR A 1 89 ? -29.672 -1.471 22.217 1.00 96.44 89 THR A CA 1
ATOM 695 C C . THR A 1 89 ? -30.770 -2.099 21.361 1.00 96.44 89 THR A C 1
ATOM 697 O O . THR A 1 89 ? -31.946 -1.935 21.669 1.00 96.44 89 THR A O 1
ATOM 700 N N . VAL A 1 90 ? -30.423 -2.845 20.310 1.00 95.38 90 VAL A N 1
ATOM 701 C CA . VAL A 1 90 ? -31.406 -3.554 19.475 1.00 95.38 90 VAL A CA 1
ATOM 702 C C . VAL A 1 90 ? -32.132 -4.641 20.271 1.00 95.38 90 VAL A C 1
ATOM 704 O O . VAL A 1 90 ? -33.357 -4.697 20.216 1.00 95.38 90 VAL A O 1
ATOM 707 N N . ILE A 1 91 ? -31.406 -5.456 21.042 1.00 94.81 91 ILE A N 1
ATOM 708 C CA . ILE A 1 91 ? -31.976 -6.559 21.834 1.00 94.81 91 ILE A CA 1
ATOM 709 C C . ILE A 1 91 ? -32.935 -6.039 22.912 1.00 94.81 91 ILE A C 1
ATOM 711 O O . ILE A 1 91 ? -34.007 -6.604 23.113 1.00 94.81 91 ILE A O 1
ATOM 715 N N . TRP A 1 92 ? -32.571 -4.960 23.606 1.00 95.19 92 TRP A N 1
ATOM 716 C CA . TRP A 1 92 ? -33.365 -4.418 24.712 1.00 95.19 92 TRP A CA 1
ATOM 717 C C . TRP A 1 92 ? -34.392 -3.360 24.298 1.00 95.19 92 TRP A C 1
ATOM 719 O O . TRP A 1 92 ? -35.082 -2.797 25.156 1.00 95.19 92 TRP A O 1
ATOM 729 N N . ARG A 1 93 ? -34.548 -3.079 22.999 1.00 89.25 93 ARG A N 1
ATOM 730 C CA . ARG A 1 93 ? -35.616 -2.193 22.526 1.00 89.25 93 ARG A CA 1
ATOM 731 C C . ARG A 1 93 ? -36.975 -2.827 22.806 1.00 89.25 93 ARG A C 1
ATOM 733 O O . ARG A 1 93 ? -37.273 -3.934 22.369 1.00 89.25 93 ARG A O 1
ATOM 740 N N . ARG A 1 94 ? -37.833 -2.093 23.521 1.00 79.25 94 ARG A N 1
ATOM 741 C CA . ARG A 1 94 ? -39.221 -2.510 23.751 1.00 79.25 94 ARG A CA 1
ATOM 742 C C . ARG A 1 94 ? -39.965 -2.602 22.411 1.00 79.25 94 ARG A C 1
ATOM 744 O O . ARG A 1 94 ? -39.776 -1.713 21.574 1.00 79.25 94 ARG A O 1
ATOM 751 N N . PRO A 1 95 ? -40.835 -3.610 22.219 1.00 80.25 95 PRO A N 1
ATOM 752 C CA . PRO A 1 95 ? -41.684 -3.681 21.040 1.00 80.25 95 PRO A CA 1
ATOM 753 C C . PRO A 1 95 ? -42.542 -2.412 20.913 1.00 80.25 95 PRO A C 1
ATOM 755 O O . PRO A 1 95 ? -42.935 -1.838 21.939 1.00 80.25 95 PRO A O 1
ATOM 758 N N . PRO A 1 96 ? -42.864 -1.967 19.687 1.00 77.69 96 PRO A N 1
ATOM 759 C CA . PRO A 1 96 ? -43.836 -0.901 19.487 1.00 77.69 96 PRO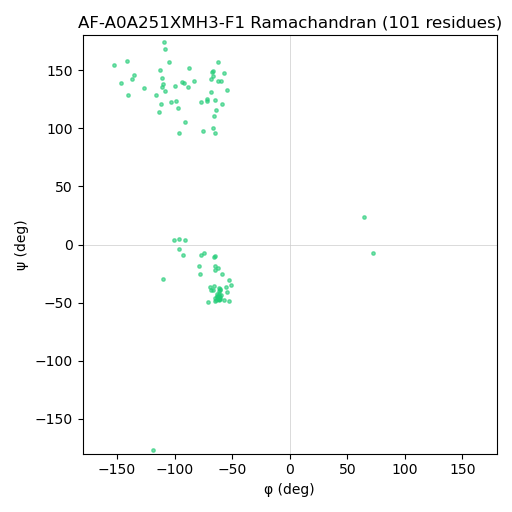 A CA 1
ATOM 760 C C . PRO A 1 96 ? -45.151 -1.273 20.177 1.00 77.69 96 PRO A C 1
ATOM 762 O O . PRO A 1 96 ? -45.634 -2.395 20.026 1.00 77.69 96 PRO A O 1
ATOM 765 N N . ARG A 1 97 ? -45.741 -0.348 20.946 1.00 76.88 97 ARG A N 1
ATOM 766 C CA . ARG A 1 97 ? -47.076 -0.574 21.511 1.00 76.88 97 ARG A CA 1
ATOM 767 C C . ARG A 1 97 ? -48.069 -0.641 20.356 1.00 76.88 97 ARG A C 1
ATOM 769 O O . ARG A 1 97 ? -48.339 0.379 19.729 1.00 76.88 97 ARG A O 1
ATOM 776 N N . THR A 1 98 ? -48.626 -1.817 20.098 1.00 71.75 98 THR A N 1
ATOM 777 C CA . THR A 1 98 ? -49.839 -1.949 19.294 1.00 71.75 98 THR A CA 1
ATOM 778 C C . THR A 1 98 ? -50.979 -1.314 20.078 1.00 71.75 98 THR A C 1
ATOM 780 O O . THR A 1 98 ? -51.501 -1.905 21.022 1.00 71.75 98 THR A O 1
ATOM 783 N N . THR A 1 99 ? -51.340 -0.079 19.736 1.00 69.31 99 THR A N 1
ATOM 784 C CA . THR A 1 99 ? -52.619 0.506 20.141 1.00 69.31 99 THR A CA 1
ATOM 785 C C . THR A 1 99 ? -53.719 -0.305 19.465 1.00 69.31 99 THR A C 1
ATOM 787 O O . THR A 1 99 ? -54.004 -0.099 18.287 1.00 69.31 99 THR A O 1
ATOM 790 N N . GLY A 1 100 ? -54.276 -1.282 20.184 1.00 63.38 100 GLY A N 1
ATOM 791 C CA . GLY A 1 100 ? -55.493 -1.967 19.766 1.00 63.38 100 GLY A CA 1
ATOM 792 C C . GLY A 1 100 ? -56.607 -0.935 19.613 1.00 63.38 100 GLY A C 1
ATOM 793 O O . GLY A 1 100 ? -56.885 -0.188 20.551 1.00 63.38 100 GLY A O 1
ATOM 794 N N . GLY A 1 101 ? -57.174 -0.848 18.411 1.00 63.38 101 GLY A N 1
ATOM 795 C CA . GLY A 1 101 ? -58.359 -0.040 18.143 1.00 63.38 101 GLY A CA 1
ATOM 796 C C . GLY A 1 101 ? -59.584 -0.618 18.866 1.00 63.38 101 GLY A C 1
ATOM 797 O O . GLY A 1 101 ? -59.632 -1.832 19.077 1.00 63.38 101 GLY A O 1
ATOM 798 N N . PRO A 1 102 ? -60.539 0.230 19.288 1.00 67.75 102 PRO A N 1
ATOM 799 C CA . PRO A 1 102 ? -61.728 -0.210 20.013 1.00 67.75 102 PRO A CA 1
ATOM 800 C C . PRO A 1 102 ? -62.658 -1.078 19.148 1.00 67.75 102 PRO A C 1
ATOM 802 O O . PRO A 1 102 ? -62.695 -0.926 17.926 1.00 67.75 102 PRO A O 1
ATOM 805 N N . ALA A 1 103 ? -63.350 -1.986 19.845 1.00 59.44 103 ALA A N 1
ATOM 806 C CA . ALA A 1 103 ? -64.315 -2.975 19.358 1.00 59.44 103 ALA A CA 1
ATOM 807 C C . ALA A 1 103 ? -65.566 -2.369 18.706 1.00 59.44 103 ALA A C 1
ATOM 809 O O . ALA A 1 103 ? -65.947 -1.241 19.097 1.00 59.44 103 ALA A O 1
#